Protein AF-A0A7J6UK98-F1 (afdb_monomer_lite)

Sequence (137 aa):
NDSEDLLAERKRNFASSLSVSYANVKPLTMVRAKGQYINNVPHIGHCDERVVRAVSEMTATISPCKLSLAVELLDFGTNTRYLHPVRQQLAKELLSTLPAPLTKVFLVNSGSEANDLALRLARAYTKKTKTIAVERG

Structure (mmCIF, N/CA/C/O backbone):
data_AF-A0A7J6UK98-F1
#
_entry.id   AF-A0A7J6UK98-F1
#
loop_
_atom_site.group_PDB
_atom_site.id
_atom_site.type_symbol
_atom_site.label_atom_id
_atom_site.label_alt_id
_atom_site.label_comp_id
_atom_site.label_asym_id
_atom_site.label_entity_id
_atom_site.label_seq_id
_atom_site.pdbx_PDB_ins_code
_atom_site.Cartn_x
_atom_site.Cartn_y
_atom_site.Cartn_z
_atom_site.occupancy
_atom_site.B_iso_or_equiv
_atom_site.auth_seq_id
_atom_site.auth_comp_id
_atom_site.auth_asym_id
_atom_site.auth_atom_id
_atom_site.pdbx_PDB_model_num
ATOM 1 N N . ASN A 1 1 ? 29.431 4.428 -22.900 1.00 55.44 1 ASN A N 1
ATOM 2 C CA . ASN A 1 1 ? 29.563 5.738 -22.240 1.00 55.44 1 ASN A CA 1
ATOM 3 C C . ASN A 1 1 ? 28.312 6.113 -21.464 1.00 55.44 1 ASN A C 1
ATOM 5 O O . ASN A 1 1 ? 28.428 6.225 -20.260 1.00 55.44 1 ASN A O 1
ATOM 9 N N . ASP A 1 2 ? 27.114 6.083 -22.051 1.00 74.62 2 ASP A N 1
ATOM 10 C CA . ASP A 1 2 ? 25.869 6.540 -21.390 1.00 74.62 2 ASP A CA 1
ATOM 11 C C . ASP A 1 2 ? 25.563 5.952 -19.982 1.00 74.62 2 ASP A C 1
ATOM 13 O O . ASP A 1 2 ? 25.328 6.682 -19.023 1.00 74.62 2 ASP A O 1
ATOM 17 N N . SER A 1 3 ? 25.646 4.626 -19.784 1.00 77.44 3 SER A N 1
ATOM 18 C CA . SER A 1 3 ? 25.350 4.017 -18.466 1.00 77.44 3 SER A CA 1
ATOM 19 C C . SER A 1 3 ? 26.393 4.294 -17.374 1.00 77.44 3 SER A C 1
ATOM 21 O O . SER A 1 3 ? 26.063 4.233 -16.190 1.00 77.44 3 SER A O 1
ATOM 23 N N . GLU A 1 4 ? 27.658 4.515 -17.742 1.00 82.88 4 GLU A N 1
ATOM 24 C CA . GLU A 1 4 ? 28.723 4.792 -16.764 1.00 82.88 4 GLU A CA 1
ATOM 25 C C . GLU A 1 4 ? 28.673 6.247 -16.312 1.00 82.88 4 GLU A C 1
ATOM 27 O O . GLU A 1 4 ? 28.786 6.517 -15.115 1.00 82.88 4 GLU A O 1
ATOM 32 N N . ASP A 1 5 ? 28.382 7.148 -17.249 1.00 88.81 5 ASP A N 1
ATOM 33 C CA . ASP A 1 5 ? 28.123 8.556 -16.969 1.00 88.81 5 ASP A CA 1
ATOM 34 C C . ASP A 1 5 ? 26.896 8.703 -16.052 1.00 88.81 5 ASP A C 1
ATOM 36 O O . ASP A 1 5 ? 26.975 9.367 -15.014 1.00 88.81 5 ASP A O 1
ATOM 40 N N . LEU A 1 6 ? 25.812 7.968 -16.338 1.00 88.75 6 LEU 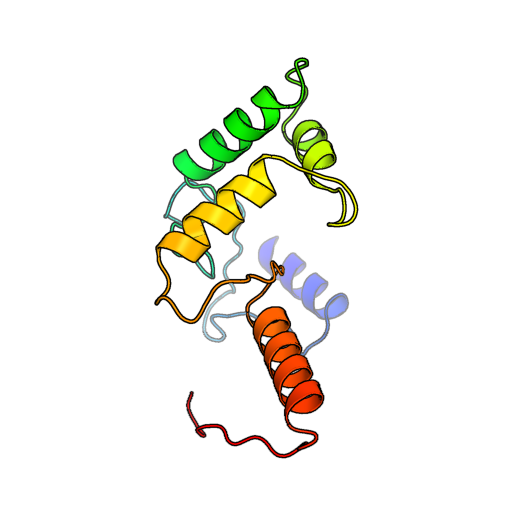A N 1
ATOM 41 C CA . LEU A 1 6 ? 24.610 7.917 -15.498 1.00 88.75 6 LEU A CA 1
ATOM 42 C C . LEU A 1 6 ? 24.896 7.379 -14.084 1.00 88.75 6 LEU A C 1
ATOM 44 O O . LEU A 1 6 ? 24.361 7.883 -13.094 1.00 88.75 6 LEU A O 1
ATOM 48 N N . LEU A 1 7 ? 25.750 6.358 -13.956 1.00 88.00 7 LEU A N 1
ATOM 49 C CA . LEU A 1 7 ? 26.140 5.817 -12.650 1.00 88.00 7 LEU A CA 1
ATOM 50 C C . LEU A 1 7 ? 27.005 6.811 -11.865 1.00 88.00 7 LEU A C 1
ATOM 52 O O . LEU A 1 7 ? 26.823 6.956 -10.653 1.00 88.00 7 LEU A O 1
ATOM 56 N N . ALA A 1 8 ? 27.942 7.487 -12.531 1.00 89.56 8 ALA A N 1
ATOM 57 C CA . ALA A 1 8 ? 28.778 8.510 -11.915 1.00 89.56 8 ALA A CA 1
ATOM 58 C C . ALA A 1 8 ? 27.933 9.693 -11.427 1.00 89.56 8 ALA A C 1
ATOM 60 O O . ALA A 1 8 ? 28.122 10.165 -10.307 1.00 89.56 8 ALA A O 1
ATOM 61 N N . GLU A 1 9 ? 26.960 10.130 -12.225 1.00 92.56 9 GLU A N 1
ATOM 62 C CA . GLU A 1 9 ? 26.004 11.160 -11.831 1.00 92.56 9 GLU A CA 1
ATOM 63 C C . GLU A 1 9 ? 25.124 10.711 -10.662 1.00 92.56 9 GLU A C 1
ATOM 65 O O . GLU A 1 9 ? 24.997 11.431 -9.670 1.00 92.56 9 GLU A O 1
ATOM 70 N N . ARG A 1 10 ? 24.601 9.480 -10.702 1.00 90.88 10 ARG A N 1
ATOM 71 C CA . ARG A 1 10 ? 23.823 8.916 -9.594 1.00 90.88 10 ARG A CA 1
ATOM 72 C C . ARG A 1 10 ? 24.610 8.926 -8.284 1.00 90.88 10 ARG A C 1
ATOM 74 O O . ARG A 1 10 ? 24.048 9.292 -7.257 1.00 90.88 10 ARG A O 1
ATOM 81 N N . LYS A 1 11 ? 25.894 8.555 -8.308 1.00 90.44 11 LYS A N 1
ATOM 82 C CA . LYS A 1 11 ? 26.763 8.565 -7.117 1.00 90.44 11 LYS A CA 1
ATOM 83 C C . LYS A 1 11 ? 26.991 9.967 -6.549 1.00 90.44 11 LYS A C 1
ATOM 85 O O . LYS A 1 11 ? 27.228 10.085 -5.353 1.00 90.44 11 LYS A O 1
ATOM 90 N N . ARG A 1 12 ? 26.935 11.010 -7.385 1.00 94.38 12 ARG A N 1
ATOM 91 C CA . ARG A 1 12 ? 27.026 12.408 -6.935 1.00 94.38 12 ARG A CA 1
ATOM 92 C C . ARG A 1 12 ? 25.708 12.915 -6.350 1.00 94.38 12 ARG A C 1
ATOM 94 O O . ARG A 1 12 ? 25.735 13.665 -5.382 1.00 94.38 12 ARG A O 1
ATOM 101 N N . ASN A 1 13 ? 24.579 12.506 -6.928 1.00 95.00 13 ASN A N 1
ATOM 102 C CA . ASN A 1 13 ? 23.277 13.116 -6.643 1.00 95.00 13 ASN A CA 1
ATOM 103 C C . ASN A 1 13 ? 22.439 12.355 -5.600 1.00 95.00 13 ASN A C 1
ATOM 105 O O . ASN A 1 13 ? 21.585 12.954 -4.951 1.00 95.00 13 ASN A O 1
ATOM 109 N N . PHE A 1 14 ? 22.642 11.045 -5.437 1.00 93.69 14 PHE A N 1
ATOM 110 C CA . PHE A 1 14 ? 21.861 10.209 -4.521 1.00 93.69 14 PHE A CA 1
ATOM 111 C C . PHE A 1 14 ? 22.673 9.788 -3.296 1.00 93.69 14 PHE A C 1
ATOM 113 O O . PHE A 1 14 ? 23.885 9.592 -3.364 1.00 93.69 14 PHE A O 1
ATOM 120 N N . ALA A 1 15 ? 21.978 9.589 -2.173 1.00 92.62 15 ALA A N 1
ATOM 121 C CA . ALA A 1 15 ? 22.585 9.081 -0.949 1.00 92.62 15 ALA A CA 1
ATOM 122 C C . ALA A 1 15 ? 23.224 7.701 -1.171 1.00 92.62 15 ALA A C 1
ATOM 124 O O . ALA A 1 15 ? 22.644 6.827 -1.820 1.00 92.62 15 ALA A O 1
ATOM 125 N N . SER A 1 16 ? 24.389 7.481 -0.559 1.00 87.12 16 SER A N 1
ATOM 126 C CA . SER A 1 16 ? 25.148 6.227 -0.660 1.00 87.12 16 SER A CA 1
ATOM 127 C C . SER A 1 16 ? 24.408 5.005 -0.103 1.00 87.12 16 SER A C 1
ATOM 129 O O . SER A 1 16 ? 24.7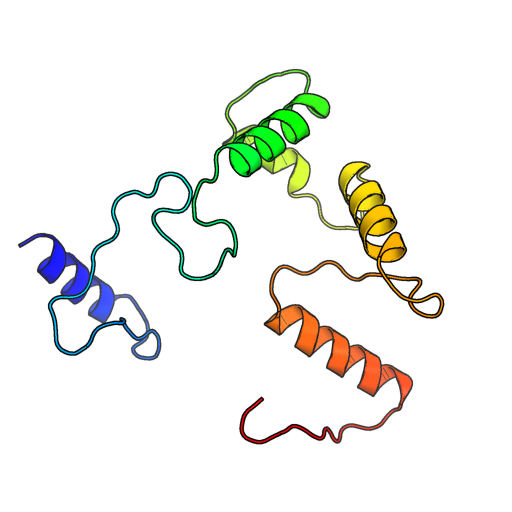49 3.877 -0.452 1.00 87.12 16 SER A O 1
ATOM 131 N N . SER A 1 17 ? 23.373 5.211 0.718 1.00 89.31 17 SER A N 1
ATOM 132 C CA . SER A 1 17 ? 22.488 4.154 1.217 1.00 89.31 17 SER A CA 1
ATOM 133 C C . SER A 1 17 ? 21.602 3.530 0.132 1.00 89.31 17 SER A C 1
ATOM 135 O O . SER A 1 17 ? 21.114 2.415 0.312 1.00 89.31 17 SER A O 1
ATOM 137 N N . LEU A 1 18 ? 21.396 4.208 -1.002 1.00 88.12 18 LEU A N 1
ATOM 138 C CA . LEU A 1 18 ? 20.595 3.707 -2.119 1.00 88.12 18 LEU A CA 1
ATOM 139 C C . LEU A 1 18 ? 21.449 2.826 -3.037 1.00 88.12 18 LEU A C 1
ATOM 141 O O . LEU A 1 18 ? 21.927 3.265 -4.090 1.00 88.12 18 LEU A O 1
ATOM 145 N N . SER A 1 19 ? 21.627 1.572 -2.625 1.00 83.88 19 SER A N 1
ATOM 146 C CA . SER A 1 19 ? 22.436 0.588 -3.341 1.00 83.88 19 SER A CA 1
ATOM 147 C C . SER A 1 19 ? 21.891 0.269 -4.737 1.00 83.88 19 SER A C 1
ATOM 149 O O . SER A 1 19 ? 20.706 0.422 -5.042 1.00 83.88 19 SER A O 1
ATOM 151 N N . VAL A 1 20 ? 22.798 -0.157 -5.614 1.00 87.94 20 VAL A N 1
ATOM 152 C CA . VAL A 1 20 ? 22.477 -0.635 -6.959 1.00 87.94 20 VAL A CA 1
ATOM 153 C C . VAL A 1 20 ? 22.685 -2.143 -6.977 1.00 87.94 20 VAL A C 1
ATOM 155 O O . VAL A 1 20 ? 23.718 -2.636 -6.522 1.00 87.94 20 VAL A O 1
ATOM 158 N N . SER A 1 21 ? 21.693 -2.877 -7.472 1.00 84.06 21 SER A N 1
ATOM 159 C CA . SER A 1 21 ? 21.751 -4.335 -7.579 1.00 84.06 21 SER A CA 1
ATOM 160 C C . SER A 1 21 ? 22.796 -4.789 -8.606 1.00 84.06 21 SER A C 1
ATOM 162 O O . SER A 1 21 ? 23.132 -4.049 -9.528 1.00 84.06 21 SER A O 1
ATOM 164 N N . TYR A 1 22 ? 23.253 -6.040 -8.469 1.00 84.19 22 TYR A N 1
ATOM 165 C CA . TYR A 1 22 ? 24.236 -6.690 -9.348 1.00 84.19 22 TYR A CA 1
ATOM 166 C C . TYR A 1 22 ? 25.660 -6.109 -9.270 1.00 84.19 22 TYR A C 1
ATOM 168 O O . TYR A 1 22 ? 26.238 -5.706 -10.271 1.00 84.19 22 TYR A O 1
ATOM 176 N N . ALA A 1 23 ? 26.259 -6.130 -8.073 1.00 74.69 23 ALA A N 1
ATOM 177 C CA . ALA A 1 23 ? 27.587 -5.561 -7.805 1.00 74.69 23 ALA A CA 1
ATOM 178 C C . ALA A 1 23 ? 28.743 -6.144 -8.649 1.00 74.69 23 ALA A C 1
ATOM 180 O O . ALA A 1 23 ? 29.750 -5.471 -8.846 1.00 74.69 23 ALA A O 1
ATOM 181 N N . ASN A 1 24 ? 28.601 -7.377 -9.148 1.00 80.62 24 ASN A N 1
ATOM 182 C CA . ASN A 1 24 ? 29.663 -8.098 -9.864 1.00 80.62 24 ASN A CA 1
ATOM 183 C C . ASN A 1 24 ? 29.609 -7.921 -11.388 1.00 80.62 24 ASN A C 1
ATOM 185 O O . ASN A 1 24 ? 30.419 -8.502 -12.105 1.00 80.62 24 ASN A O 1
ATOM 189 N N . VAL A 1 25 ? 28.633 -7.170 -11.895 1.00 79.06 25 VAL A N 1
ATOM 190 C CA . VAL A 1 25 ? 28.468 -6.904 -13.326 1.00 79.06 25 VAL A CA 1
ATOM 191 C C . VAL A 1 25 ? 28.184 -5.426 -13.542 1.00 79.06 25 VAL A C 1
ATOM 193 O O . VAL A 1 25 ? 27.894 -4.681 -12.606 1.00 79.06 25 VAL A O 1
ATOM 196 N N . LYS A 1 26 ? 28.258 -4.988 -14.800 1.00 81.44 26 LYS A N 1
ATOM 197 C CA . LYS A 1 26 ? 27.813 -3.646 -15.164 1.00 81.44 26 LYS A CA 1
ATOM 198 C C . LYS A 1 26 ? 26.347 -3.466 -14.730 1.00 81.44 26 LYS A C 1
ATOM 200 O O . LYS A 1 26 ? 25.518 -4.292 -15.122 1.00 81.44 26 LYS A O 1
ATOM 205 N N . PRO A 1 27 ? 26.013 -2.417 -13.952 1.00 82.81 27 PRO A N 1
ATOM 206 C CA . PRO A 1 27 ? 24.650 -2.191 -13.496 1.00 82.81 27 PRO A CA 1
ATOM 207 C C . PRO A 1 27 ? 23.637 -2.134 -14.635 1.00 82.81 27 PRO A C 1
ATOM 209 O O . PRO A 1 27 ? 23.897 -1.563 -15.696 1.00 82.81 27 PRO A O 1
ATOM 212 N N . LEU A 1 28 ? 22.461 -2.710 -14.388 1.00 85.12 28 LEU A N 1
ATOM 213 C CA . LEU A 1 28 ? 21.387 -2.767 -15.368 1.00 85.12 28 LEU A CA 1
ATOM 214 C C . LEU A 1 28 ? 20.714 -1.393 -15.510 1.00 85.12 28 LEU A C 1
ATOM 216 O O . LEU A 1 28 ? 20.094 -0.895 -14.570 1.00 85.12 28 LEU A O 1
ATOM 220 N N . THR A 1 29 ? 20.787 -0.800 -16.702 1.00 87.25 29 THR A N 1
ATOM 221 C CA . THR A 1 29 ? 20.008 0.396 -17.056 1.00 87.25 29 THR A CA 1
ATOM 222 C C . THR A 1 29 ? 18.674 -0.029 -17.670 1.00 87.25 29 THR A C 1
ATOM 224 O O . THR A 1 29 ? 18.622 -0.465 -18.819 1.00 87.25 29 THR A O 1
ATOM 227 N N . MET A 1 30 ? 17.583 0.089 -16.911 1.00 83.62 30 MET A N 1
ATOM 228 C CA . MET A 1 30 ? 16.233 -0.155 -17.428 1.00 83.62 30 MET A CA 1
ATOM 229 C C . MET A 1 30 ? 15.696 1.114 -18.104 1.00 83.62 30 MET A C 1
ATOM 231 O O . MET A 1 30 ? 15.481 2.119 -17.436 1.00 83.62 30 MET A O 1
ATOM 235 N N . VAL A 1 31 ? 15.471 1.067 -19.421 1.00 84.62 31 VAL A N 1
ATOM 236 C CA . VAL A 1 31 ? 14.992 2.226 -20.210 1.00 84.62 31 VAL A CA 1
ATOM 237 C C . VAL A 1 31 ? 13.493 2.135 -20.518 1.00 84.62 31 VAL A C 1
ATOM 239 O O . VAL A 1 31 ? 12.813 3.150 -20.645 1.00 84.62 31 VAL A O 1
ATOM 242 N N . ARG A 1 32 ? 12.951 0.917 -20.635 1.00 79.56 32 ARG A N 1
ATOM 243 C CA . ARG A 1 32 ? 11.534 0.676 -20.932 1.00 79.56 32 ARG A CA 1
ATOM 244 C C . ARG A 1 32 ? 11.084 -0.676 -20.391 1.00 79.56 32 ARG A C 1
ATOM 246 O O . ARG A 1 32 ? 11.836 -1.642 -20.459 1.00 79.56 32 ARG A O 1
ATOM 253 N N . ALA A 1 33 ? 9.835 -0.741 -19.940 1.00 77.69 33 ALA A N 1
ATOM 254 C CA . ALA A 1 33 ? 9.128 -1.976 -19.624 1.00 77.69 33 ALA A CA 1
ATOM 255 C C . ALA A 1 33 ? 7.915 -2.156 -20.552 1.00 77.69 33 ALA A C 1
ATOM 257 O O . ALA A 1 33 ? 7.366 -1.185 -21.079 1.00 77.69 33 ALA A O 1
ATOM 258 N N . LYS A 1 34 ? 7.490 -3.404 -20.742 1.00 78.69 34 LYS A N 1
ATOM 259 C CA . LYS A 1 34 ? 6.200 -3.770 -21.337 1.00 78.69 34 LYS A CA 1
ATOM 260 C C . LYS A 1 34 ? 5.693 -4.989 -20.577 1.00 78.69 34 LYS A C 1
ATOM 262 O O . LYS A 1 34 ? 6.470 -5.922 -20.407 1.00 78.69 34 LYS A O 1
ATOM 267 N N . GLY A 1 35 ? 4.432 -5.003 -20.150 1.00 75.56 35 GLY A N 1
ATOM 268 C CA . GLY A 1 35 ? 3.825 -6.157 -19.481 1.00 75.56 35 GLY A CA 1
ATOM 269 C C . GLY A 1 35 ? 4.657 -6.726 -18.322 1.00 75.56 35 GLY A C 1
ATOM 270 O O . GLY A 1 35 ? 5.306 -6.017 -17.565 1.00 75.56 35 GLY A O 1
ATOM 271 N N . GLN A 1 36 ? 4.695 -8.047 -18.196 1.00 70.94 36 GLN A N 1
ATOM 272 C CA . GLN A 1 36 ? 5.395 -8.705 -17.086 1.00 70.94 36 GLN A CA 1
ATOM 273 C C . GLN A 1 36 ? 6.929 -8.776 -17.216 1.00 70.94 36 GLN A C 1
ATOM 275 O O . GLN A 1 36 ? 7.595 -9.315 -16.337 1.00 70.94 36 GLN A O 1
ATOM 280 N N . TYR A 1 37 ? 7.509 -8.250 -18.299 1.00 72.44 37 TYR A N 1
ATOM 281 C CA . TYR A 1 37 ? 8.916 -8.490 -18.650 1.00 72.44 37 TYR A CA 1
ATOM 282 C C . TYR A 1 37 ? 9.925 -7.713 -17.788 1.00 72.44 37 TYR A C 1
ATOM 284 O O . TYR A 1 37 ? 11.122 -7.974 -17.866 1.00 72.44 37 TYR A O 1
ATOM 292 N N . ILE A 1 38 ? 9.455 -6.788 -16.945 1.00 68.94 38 ILE A N 1
ATOM 293 C CA . ILE A 1 38 ? 10.251 -6.173 -15.880 1.00 68.94 38 ILE A CA 1
ATOM 294 C C . ILE A 1 38 ? 9.428 -6.198 -14.597 1.00 68.94 38 ILE A C 1
ATOM 296 O O . ILE A 1 38 ? 8.351 -5.602 -14.515 1.00 68.94 38 ILE A O 1
ATOM 300 N N . ASN A 1 39 ? 9.953 -6.863 -13.573 1.00 62.41 39 ASN A N 1
ATOM 301 C CA . ASN A 1 39 ? 9.344 -6.918 -12.257 1.00 62.41 39 ASN A CA 1
ATOM 302 C C . ASN A 1 39 ? 10.418 -6.757 -11.175 1.00 62.41 39 ASN A C 1
ATOM 304 O O . ASN A 1 39 ? 11.493 -7.336 -11.272 1.00 62.41 39 ASN A O 1
ATOM 308 N N . ASN A 1 40 ? 10.115 -5.943 -10.171 1.00 60.28 40 ASN A N 1
ATOM 309 C CA . ASN A 1 40 ? 10.956 -5.748 -8.990 1.00 60.28 40 ASN A CA 1
ATOM 310 C C . ASN A 1 40 ? 10.084 -5.715 -7.725 1.00 60.28 40 ASN A C 1
ATOM 312 O O . ASN A 1 40 ? 10.421 -6.319 -6.718 1.00 60.28 40 ASN A O 1
ATOM 316 N N . VAL A 1 41 ? 8.931 -5.040 -7.806 1.00 65.19 41 VAL A N 1
ATOM 317 C CA . VAL A 1 41 ? 7.936 -4.907 -6.728 1.00 65.19 41 VAL A CA 1
ATOM 318 C C . VAL A 1 41 ? 6.521 -5.349 -7.150 1.00 65.19 41 VAL A C 1
ATOM 320 O O . VAL A 1 41 ? 5.888 -6.079 -6.387 1.00 65.19 41 VAL A O 1
ATOM 323 N N . PRO A 1 42 ? 5.974 -4.948 -8.318 1.00 63.25 42 PRO A N 1
ATOM 324 C CA . PRO A 1 42 ? 4.585 -5.264 -8.653 1.00 63.25 42 PRO A CA 1
ATOM 325 C C . PRO A 1 42 ? 4.414 -6.729 -9.059 1.00 63.25 42 PRO A C 1
ATOM 327 O O . PRO A 1 42 ? 4.933 -7.154 -10.077 1.00 63.25 42 PRO A O 1
ATOM 330 N N . HIS A 1 43 ? 3.599 -7.503 -8.344 1.00 66.44 43 HIS A N 1
ATOM 331 C CA . HIS A 1 43 ? 3.431 -8.952 -8.579 1.00 66.44 43 HIS A CA 1
ATOM 332 C C . HIS A 1 43 ? 3.040 -9.332 -10.024 1.00 66.44 43 HIS A C 1
ATOM 334 O O . HIS A 1 43 ? 3.365 -10.420 -10.485 1.00 66.44 43 HIS A O 1
ATOM 340 N N . ILE A 1 44 ? 2.391 -8.417 -10.744 1.00 67.81 44 ILE A N 1
ATOM 341 C CA . ILE A 1 44 ? 1.926 -8.570 -12.134 1.00 67.81 44 ILE A CA 1
ATOM 342 C C . ILE A 1 44 ? 2.851 -7.914 -13.180 1.00 67.81 44 ILE A C 1
ATOM 344 O O . ILE A 1 44 ? 2.594 -8.004 -14.376 1.00 67.81 44 ILE A O 1
ATOM 348 N N . GLY A 1 45 ? 3.946 -7.288 -12.740 1.00 69.88 45 GLY A N 1
ATOM 349 C CA . GLY A 1 45 ? 4.931 -6.606 -13.580 1.00 69.88 45 GLY A CA 1
ATOM 350 C 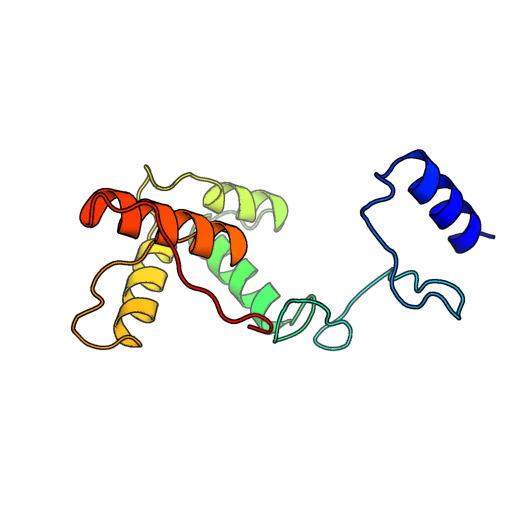C . GLY A 1 45 ? 4.607 -5.146 -13.910 1.00 69.88 45 GLY A C 1
ATOM 351 O O . GLY A 1 45 ? 3.563 -4.606 -13.543 1.00 69.88 45 GLY A O 1
ATOM 352 N N . HIS A 1 46 ? 5.558 -4.477 -14.564 1.00 69.94 46 HIS A N 1
ATOM 353 C CA . HIS A 1 46 ? 5.463 -3.057 -14.910 1.00 69.94 46 HIS A CA 1
ATOM 354 C C . HIS A 1 46 ? 4.702 -2.837 -16.222 1.00 69.94 46 HIS A C 1
ATOM 356 O O . HIS A 1 46 ? 5.085 -3.350 -17.268 1.00 69.94 46 HIS A O 1
ATOM 362 N N . CYS A 1 47 ? 3.681 -1.975 -16.196 1.00 69.94 47 CYS A N 1
ATOM 363 C CA . CYS A 1 47 ? 2.856 -1.662 -17.370 1.00 69.94 47 CYS A CA 1
ATOM 364 C C . CYS A 1 47 ? 2.086 -2.883 -17.917 1.00 69.94 47 CYS A C 1
ATOM 366 O O . CYS A 1 47 ? 2.004 -3.067 -19.133 1.00 69.94 47 CYS A O 1
ATOM 368 N N . ASP A 1 48 ? 1.525 -3.723 -17.037 1.00 80.56 48 ASP A N 1
ATOM 369 C CA . ASP A 1 48 ? 0.540 -4.736 -17.440 1.00 80.56 48 ASP A CA 1
ATOM 370 C C . ASP A 1 48 ? -0.659 -4.050 -18.113 1.00 80.56 48 ASP A C 1
ATOM 372 O O . ASP A 1 48 ? -1.274 -3.144 -17.546 1.00 80.56 48 ASP A O 1
ATOM 376 N N . GLU A 1 49 ? -0.980 -4.468 -19.339 1.00 81.88 49 GLU A N 1
ATOM 377 C CA . GLU A 1 49 ? -2.002 -3.823 -20.170 1.00 81.88 49 GLU A CA 1
ATOM 378 C C . GLU A 1 49 ? -3.385 -3.841 -19.510 1.00 81.88 49 GLU A C 1
ATOM 380 O O . GLU A 1 49 ? -4.168 -2.918 -19.719 1.00 81.88 49 GLU A O 1
ATOM 385 N N . ARG A 1 50 ? -3.683 -4.837 -18.665 1.00 82.50 50 ARG A N 1
ATOM 386 C CA . ARG A 1 50 ? -4.947 -4.898 -17.918 1.00 82.50 50 ARG A CA 1
ATOM 387 C C . ARG A 1 50 ? -4.996 -3.821 -16.844 1.00 82.50 50 ARG A C 1
ATOM 389 O O . ARG A 1 50 ? -6.042 -3.218 -16.662 1.00 82.50 50 ARG A O 1
ATOM 396 N N . VAL A 1 51 ? -3.877 -3.558 -16.169 1.00 78.94 51 VAL A N 1
ATOM 397 C CA . VAL A 1 51 ? -3.772 -2.506 -15.145 1.00 78.94 51 VAL A CA 1
ATOM 398 C C . VAL A 1 51 ? -3.837 -1.136 -15.790 1.00 78.94 51 VAL A C 1
ATOM 400 O O . VAL A 1 51 ? -4.613 -0.296 -15.352 1.00 78.94 51 VAL A O 1
ATOM 403 N N . VAL A 1 52 ? -3.054 -0.921 -16.851 1.00 78.38 52 VAL A N 1
ATOM 404 C CA . VAL A 1 52 ? -3.058 0.345 -17.593 1.00 78.38 52 VAL A CA 1
ATOM 405 C C . VAL A 1 52 ? -4.464 0.632 -18.107 1.00 78.38 52 VAL A C 1
ATOM 407 O O . VAL A 1 52 ? -4.985 1.715 -17.865 1.00 78.38 52 VAL A O 1
ATOM 410 N N . ARG A 1 53 ? -5.111 -0.360 -18.734 1.00 80.06 53 ARG A N 1
ATOM 411 C CA . ARG A 1 53 ? -6.480 -0.219 -19.228 1.00 80.06 53 ARG A CA 1
ATOM 412 C C . ARG A 1 53 ? -7.479 0.023 -18.100 1.00 80.06 53 ARG A C 1
ATOM 414 O O . ARG A 1 53 ? -8.273 0.941 -18.225 1.00 80.06 53 ARG A O 1
ATOM 421 N N . ALA A 1 54 ? -7.426 -0.742 -17.009 1.00 78.38 54 ALA A N 1
ATOM 422 C CA . ALA A 1 54 ? -8.337 -0.559 -15.880 1.00 78.38 54 ALA A CA 1
ATOM 423 C C . ALA A 1 54 ? -8.206 0.842 -15.270 1.00 78.38 54 ALA A C 1
ATOM 425 O O . ALA A 1 54 ? -9.216 1.475 -14.985 1.00 78.38 54 ALA A O 1
ATOM 426 N N . VAL A 1 55 ? -6.979 1.355 -15.124 1.00 75.25 55 VAL A N 1
ATOM 427 C CA . VAL A 1 55 ? -6.743 2.729 -14.665 1.00 75.25 55 VAL A CA 1
ATOM 428 C C . VAL A 1 55 ? -7.338 3.732 -15.654 1.00 75.25 55 VAL A C 1
ATOM 430 O O . VAL A 1 55 ? -8.071 4.606 -15.212 1.00 75.25 55 VAL A O 1
ATOM 433 N N . SER A 1 56 ? -7.104 3.575 -16.962 1.00 72.94 56 SER A N 1
ATOM 434 C CA . SER A 1 56 ? -7.665 4.462 -17.997 1.00 72.94 56 SER A CA 1
ATOM 435 C C . SER A 1 56 ? -9.198 4.412 -18.106 1.00 72.94 56 SER A C 1
A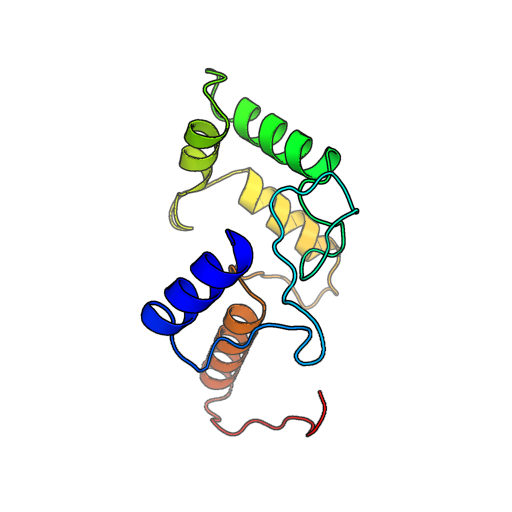TOM 437 O O . SER A 1 56 ? -9.841 5.426 -18.351 1.00 72.94 56 SER A O 1
ATOM 439 N N . GLU A 1 57 ? -9.816 3.240 -17.951 1.00 74.38 57 GLU A N 1
ATOM 440 C CA . GLU A 1 57 ? -11.280 3.083 -17.960 1.00 74.38 57 GLU A CA 1
ATOM 441 C C . GLU A 1 57 ? -11.905 3.703 -16.701 1.00 74.38 57 GLU A C 1
ATOM 443 O O . GLU A 1 57 ? -12.922 4.401 -16.765 1.00 74.38 57 GLU A O 1
ATOM 448 N N . MET A 1 58 ? -11.268 3.481 -15.551 1.00 67.56 58 MET A N 1
ATOM 449 C CA . MET A 1 58 ? -11.696 4.012 -14.263 1.00 67.56 58 MET A CA 1
ATOM 450 C C . MET A 1 58 ? -11.678 5.543 -14.246 1.00 67.56 58 MET A C 1
ATOM 452 O O . MET A 1 58 ? -12.616 6.161 -13.744 1.00 67.56 58 MET A O 1
ATOM 456 N N . THR A 1 59 ? -10.645 6.164 -14.808 1.00 64.50 59 THR A N 1
ATOM 457 C CA . THR A 1 59 ? -10.523 7.622 -14.881 1.00 64.50 59 THR A CA 1
ATOM 458 C C . THR A 1 59 ? -11.472 8.249 -15.903 1.00 64.50 59 THR A C 1
ATOM 460 O O . THR A 1 59 ? -12.096 9.268 -15.606 1.00 64.50 59 THR A O 1
ATOM 463 N N . ALA A 1 60 ? -11.695 7.594 -17.046 1.00 63.38 60 ALA A N 1
ATOM 464 C CA . ALA A 1 60 ? -12.655 8.043 -18.060 1.00 63.38 60 ALA A CA 1
ATOM 465 C C . ALA A 1 60 ? -14.126 8.020 -17.589 1.00 63.38 60 ALA A C 1
ATOM 467 O O . ALA A 1 60 ? -14.979 8.668 -18.191 1.00 63.38 60 ALA A O 1
ATOM 468 N N . THR A 1 61 ? -14.449 7.278 -16.522 1.00 61.91 61 THR A N 1
ATOM 469 C CA . THR A 1 61 ? -15.813 7.222 -15.959 1.00 61.91 61 THR A CA 1
ATOM 470 C C . THR A 1 61 ? -16.140 8.450 -15.095 1.00 61.91 61 THR A C 1
ATOM 472 O O . THR A 1 61 ? -17.310 8.768 -14.892 1.00 61.91 61 THR A O 1
ATOM 475 N N . ILE A 1 62 ? -15.122 9.145 -14.575 1.00 56.34 62 ILE A N 1
ATOM 476 C CA . ILE A 1 62 ? -15.283 10.252 -13.615 1.00 56.34 62 ILE A CA 1
ATOM 477 C C . ILE A 1 62 ? -15.176 11.616 -14.311 1.00 56.34 62 ILE A C 1
ATOM 479 O O . ILE A 1 62 ? -15.845 12.561 -13.894 1.00 56.34 62 ILE A O 1
ATOM 483 N N . SER A 1 63 ? -14.428 11.698 -15.417 1.00 53.69 63 SER A N 1
ATOM 484 C CA . SER A 1 63 ? -14.327 12.897 -16.250 1.00 53.69 63 SER A CA 1
ATOM 485 C C . SER A 1 63 ? -14.838 12.618 -17.673 1.00 53.69 63 SER A C 1
ATOM 487 O O . SER A 1 63 ? -14.240 11.811 -18.384 1.00 53.69 63 SER A O 1
ATOM 489 N N . PRO A 1 64 ? -15.921 13.277 -18.142 1.00 55.53 64 PRO A N 1
ATOM 490 C CA . PRO A 1 64 ? -16.453 13.080 -19.498 1.00 55.53 64 PRO A CA 1
ATOM 491 C C . PRO A 1 64 ? -15.502 13.582 -20.599 1.00 55.53 64 PRO A C 1
ATOM 493 O O . PRO A 1 64 ? -15.711 13.309 -21.782 1.00 55.53 64 PRO A O 1
ATOM 496 N N . CYS A 1 65 ? -14.440 14.295 -20.222 1.00 53.47 65 CYS A N 1
ATOM 497 C CA . CYS A 1 65 ? -13.377 14.719 -21.113 1.00 53.47 65 CYS A CA 1
ATOM 498 C C . CYS A 1 65 ? -12.207 13.735 -20.985 1.00 53.47 65 CYS A C 1
ATOM 500 O O . CYS A 1 65 ? -11.412 13.855 -20.057 1.00 53.47 65 CYS A O 1
ATOM 502 N N . LYS A 1 66 ? -12.078 12.799 -21.939 1.00 49.81 66 LYS A N 1
ATOM 503 C CA . LYS A 1 66 ? -10.863 11.987 -22.167 1.00 49.81 66 LYS A CA 1
ATOM 504 C C . LYS A 1 66 ? -9.677 12.898 -22.513 1.00 49.81 66 LYS A C 1
ATOM 506 O O . LYS A 1 66 ? -9.288 13.025 -23.675 1.00 49.81 66 LYS A O 1
ATOM 511 N N . LEU A 1 67 ? -9.136 13.602 -21.529 1.00 50.03 67 LEU A N 1
ATOM 512 C CA . LEU A 1 67 ? -7.835 14.251 -21.620 1.00 50.03 67 LEU A CA 1
ATOM 513 C C . LEU A 1 67 ? -6.776 13.268 -21.117 1.00 50.03 67 LEU A C 1
ATOM 515 O O . LEU A 1 67 ? -7.093 12.329 -20.402 1.00 50.03 67 LEU A O 1
ATOM 519 N N . SER A 1 68 ? -5.519 13.462 -21.528 1.00 56.12 68 SER A N 1
ATOM 520 C CA . SER A 1 68 ? -4.403 12.535 -21.278 1.00 56.12 68 SER A CA 1
ATOM 521 C C . SER A 1 68 ? -4.414 11.894 -19.879 1.00 56.12 68 SER A C 1
ATOM 523 O O . SER A 1 68 ? -4.749 12.572 -18.909 1.00 56.12 68 SER A O 1
ATOM 525 N N . LEU A 1 69 ? -3.926 10.652 -19.762 1.00 57.62 69 LEU A N 1
ATOM 526 C CA . LEU A 1 69 ? -3.793 9.882 -18.510 1.00 57.62 69 LEU A CA 1
ATOM 527 C C . LEU A 1 69 ? -3.279 10.709 -17.307 1.00 57.62 69 LEU A C 1
ATOM 529 O O . LEU A 1 69 ? -3.658 10.457 -16.170 1.00 57.62 69 LEU A O 1
ATOM 533 N N . ALA A 1 70 ? -2.438 11.722 -17.545 1.00 54.56 70 ALA A N 1
ATOM 534 C CA . ALA A 1 70 ? -1.930 12.627 -16.514 1.00 54.56 70 ALA A CA 1
ATOM 535 C C . ALA A 1 70 ? -3.005 13.530 -15.874 1.00 54.56 70 ALA A C 1
ATOM 537 O O . ALA A 1 70 ? -2.930 13.800 -14.681 1.00 54.56 70 ALA A O 1
ATOM 538 N N . VAL A 1 71 ? -3.998 13.988 -16.642 1.00 52.94 71 VAL A N 1
ATOM 539 C CA . VAL A 1 71 ? -5.115 14.823 -16.158 1.00 52.94 71 VAL A CA 1
ATOM 540 C C . VAL A 1 71 ? -6.144 13.966 -15.432 1.00 52.94 71 VAL A C 1
ATOM 542 O O . VAL A 1 71 ? -6.644 14.330 -14.378 1.00 52.94 71 VAL A O 1
ATOM 545 N N . GLU A 1 72 ? -6.375 12.774 -15.959 1.00 55.44 72 GLU A N 1
ATOM 546 C CA . GLU A 1 72 ? -7.254 11.750 -15.407 1.00 55.44 72 GLU A CA 1
ATOM 547 C C . GLU A 1 72 ? -6.800 11.227 -14.022 1.00 55.44 72 GLU A C 1
ATOM 549 O O . GLU A 1 72 ? -7.626 10.935 -13.158 1.00 55.44 72 GLU A O 1
ATOM 554 N N . LEU A 1 73 ? -5.489 11.185 -13.752 1.00 60.47 73 LEU A N 1
ATOM 555 C CA . LEU A 1 73 ? -4.945 10.857 -12.425 1.00 60.47 73 LEU A CA 1
ATOM 556 C C . LEU A 1 73 ? -5.117 11.987 -11.387 1.00 60.47 73 LEU A C 1
ATOM 558 O O . LEU A 1 73 ? -5.046 11.712 -10.187 1.00 60.47 73 LEU A O 1
ATOM 562 N N . LEU A 1 74 ? -5.354 13.238 -11.808 1.00 58.34 74 LEU A N 1
ATOM 563 C CA . LEU A 1 74 ? -5.528 14.372 -10.886 1.00 58.34 74 LEU A CA 1
ATOM 564 C C . LEU A 1 74 ? -6.853 14.293 -10.116 1.00 58.34 74 LEU A C 1
ATOM 566 O O . LEU A 1 74 ? -6.868 14.615 -8.927 1.00 58.34 74 LEU A O 1
ATOM 570 N N . ASP A 1 75 ? -7.925 13.788 -10.735 1.00 57.00 75 ASP A N 1
ATOM 571 C CA . ASP A 1 75 ? -9.228 13.597 -10.070 1.00 57.00 75 ASP A CA 1
ATOM 572 C C . ASP A 1 75 ? -9.147 12.568 -8.924 1.00 57.00 75 ASP A C 1
ATOM 574 O O . ASP A 1 75 ? -9.828 12.685 -7.900 1.00 57.00 75 ASP A O 1
ATOM 578 N N . PHE A 1 76 ? -8.225 11.607 -9.032 1.00 61.44 76 PHE A N 1
ATOM 579 C CA . PHE A 1 76 ? -7.921 10.630 -7.983 1.00 61.44 76 PHE A CA 1
ATOM 580 C C . PHE A 1 76 ? -6.979 11.151 -6.891 1.00 61.44 76 PHE A C 1
ATOM 582 O O . PHE A 1 76 ? -6.874 10.532 -5.830 1.00 61.44 76 PHE A O 1
ATOM 589 N N . GLY A 1 77 ? -6.321 12.294 -7.103 1.00 65.12 77 GLY A N 1
ATOM 590 C CA . GLY A 1 77 ? -5.342 12.880 -6.181 1.00 65.12 77 GLY A CA 1
ATOM 591 C C . GLY A 1 77 ? -5.938 13.504 -4.914 1.00 65.12 77 GLY A C 1
ATOM 592 O O . GLY A 1 77 ? -5.215 14.101 -4.113 1.00 65.12 77 GLY A O 1
ATOM 593 N N . THR A 1 78 ? -7.252 13.402 -4.703 1.00 67.88 78 THR A N 1
ATOM 594 C CA . THR A 1 78 ? -7.905 13.976 -3.523 1.00 67.88 78 THR A CA 1
ATOM 595 C C . THR A 1 78 ? -7.611 13.150 -2.272 1.00 67.88 78 THR A C 1
ATOM 597 O O . THR A 1 78 ? -7.645 11.918 -2.279 1.00 67.88 78 THR A O 1
ATOM 600 N N . ASN A 1 79 ? -7.366 13.806 -1.136 1.00 80.06 79 ASN A N 1
ATOM 601 C CA . ASN A 1 79 ? -7.252 13.087 0.136 1.00 80.06 79 ASN A CA 1
ATOM 602 C C . ASN A 1 79 ? -8.599 12.457 0.556 1.00 80.06 79 ASN A C 1
ATOM 604 O O . ASN A 1 79 ? -9.652 12.701 -0.036 1.00 80.06 79 ASN A O 1
ATOM 608 N N . THR A 1 80 ? -8.571 11.645 1.611 1.00 81.50 80 THR A N 1
ATOM 609 C CA . THR A 1 80 ? -9.722 10.873 2.106 1.00 81.50 80 THR A CA 1
ATOM 610 C C . THR A 1 80 ? -10.834 11.707 2.753 1.00 81.50 80 THR A C 1
ATOM 612 O O . THR A 1 80 ? -11.839 11.134 3.164 1.00 81.50 80 THR A O 1
ATOM 615 N N . ARG A 1 81 ? -10.703 13.041 2.840 1.00 86.44 81 ARG A N 1
ATOM 616 C CA . ARG A 1 81 ? -11.770 13.922 3.356 1.00 86.44 81 ARG A CA 1
ATOM 617 C C . ARG A 1 81 ? -12.918 14.111 2.366 1.00 86.44 81 ARG A C 1
ATOM 619 O O . ARG A 1 81 ? -13.995 14.528 2.777 1.00 86.44 81 ARG A O 1
ATOM 626 N N . TYR A 1 82 ? -12.695 13.808 1.089 1.00 85.38 82 TYR A N 1
ATOM 627 C CA . TYR A 1 82 ? -13.705 13.905 0.040 1.00 85.38 82 TYR A CA 1
ATOM 628 C C . TYR A 1 82 ? -14.207 12.515 -0.354 1.00 85.38 82 TYR A C 1
ATOM 630 O O . TYR A 1 82 ? -13.428 11.566 -0.493 1.00 85.38 82 TYR A O 1
ATOM 638 N N . LEU A 1 83 ? -15.521 12.381 -0.538 1.00 83.81 83 LEU A N 1
ATOM 639 C CA . LEU A 1 83 ? -16.130 11.119 -0.950 1.00 83.81 83 LEU A CA 1
ATOM 640 C C . LEU A 1 83 ? -15.677 10.749 -2.364 1.00 83.81 83 LEU A C 1
ATOM 642 O O . LEU A 1 83 ? -15.630 11.597 -3.248 1.00 83.81 83 LEU A O 1
ATOM 646 N N . HIS A 1 84 ? -15.346 9.474 -2.571 1.00 83.44 84 HIS A N 1
ATOM 647 C CA . HIS A 1 84 ? -14.934 8.971 -3.877 1.00 83.44 84 HIS A CA 1
ATOM 648 C C . HIS A 1 84 ? -15.456 7.540 -4.086 1.00 83.44 84 HIS A C 1
ATOM 650 O O . HIS A 1 84 ? -15.093 6.653 -3.303 1.00 83.44 84 HIS A O 1
ATOM 656 N N . PRO A 1 85 ? -16.260 7.275 -5.134 1.00 82.62 85 PRO A N 1
ATOM 657 C CA . PRO A 1 85 ? -16.962 6.000 -5.307 1.00 82.62 85 PRO A CA 1
ATOM 658 C C . PRO A 1 85 ? -16.008 4.808 -5.444 1.00 82.62 85 PRO A C 1
ATOM 660 O O . PRO A 1 85 ? -16.216 3.776 -4.813 1.00 82.62 85 PRO A O 1
ATOM 663 N N . VAL A 1 86 ? -14.901 4.968 -6.173 1.00 82.25 86 VAL A N 1
ATOM 664 C CA . VAL A 1 86 ? -13.906 3.893 -6.342 1.00 82.25 86 VAL A CA 1
ATOM 665 C C . VAL A 1 86 ? -13.258 3.472 -5.021 1.00 82.25 86 VAL A C 1
ATOM 667 O O . VAL A 1 86 ? -13.117 2.280 -4.766 1.00 82.25 86 VAL A O 1
ATOM 670 N N . ARG A 1 87 ? -12.905 4.421 -4.139 1.00 84.69 87 ARG A N 1
ATOM 671 C CA . ARG A 1 87 ? -12.321 4.091 -2.826 1.00 84.69 87 ARG A CA 1
ATOM 672 C C . ARG A 1 87 ? -13.306 3.306 -1.965 1.00 84.69 87 ARG A C 1
ATOM 674 O O . ARG A 1 87 ? -12.907 2.365 -1.286 1.00 84.69 87 ARG A O 1
ATOM 681 N N . GLN A 1 88 ? -14.585 3.675 -2.026 1.00 88.75 88 GLN A N 1
ATOM 682 C CA . GLN A 1 88 ? -15.652 2.973 -1.319 1.00 88.75 88 GLN A CA 1
ATOM 683 C C . GLN A 1 88 ? -15.836 1.544 -1.846 1.00 88.75 88 GLN A C 1
ATOM 685 O O . GLN A 1 88 ? -15.955 0.612 -1.051 1.00 88.75 88 GLN A O 1
ATOM 690 N N . GLN A 1 89 ? -15.828 1.369 -3.169 1.00 90.56 89 GLN A N 1
ATOM 691 C CA . GLN A 1 89 ? -15.940 0.055 -3.799 1.00 90.56 89 GLN A CA 1
ATOM 692 C C . GLN A 1 89 ? -14.751 -0.839 -3.433 1.00 90.56 89 GLN A C 1
ATOM 694 O O . GLN A 1 89 ? -14.957 -1.950 -2.952 1.00 90.56 89 GLN A O 1
ATOM 699 N N . LEU A 1 90 ? -13.524 -0.319 -3.546 1.00 90.56 90 LEU A N 1
ATOM 700 C CA . LEU A 1 90 ? -12.308 -1.036 -3.162 1.00 90.56 90 LEU A CA 1
ATOM 701 C C . LEU A 1 90 ? -12.344 -1.468 -1.691 1.00 90.56 90 LEU A C 1
ATOM 703 O O . LEU A 1 90 ? -12.034 -2.612 -1.372 1.00 90.56 90 LEU A O 1
ATOM 707 N N . ALA A 1 91 ? -12.750 -0.573 -0.785 1.00 93.56 91 ALA A N 1
ATOM 708 C CA . ALA A 1 91 ? -12.865 -0.901 0.632 1.00 93.56 91 ALA A CA 1
ATOM 709 C C . ALA A 1 91 ? -13.883 -2.025 0.880 1.00 93.56 91 ALA A C 1
ATOM 711 O O . ALA A 1 91 ? -13.610 -2.934 1.663 1.00 93.56 91 ALA A O 1
ATOM 712 N N . LYS A 1 92 ? -15.038 -1.989 0.203 1.00 95.06 92 LYS A N 1
ATOM 713 C CA . LYS A 1 92 ? -16.078 -3.021 0.312 1.00 95.06 92 LYS A CA 1
ATOM 714 C C . LYS A 1 92 ? -15.591 -4.376 -0.200 1.00 95.06 92 LYS A C 1
ATOM 716 O O . LYS A 1 92 ? -15.778 -5.380 0.482 1.00 95.06 92 LYS A O 1
ATOM 721 N N . GLU A 1 93 ? -14.976 -4.402 -1.379 1.00 95.88 93 GLU A N 1
ATOM 722 C CA . GLU A 1 93 ? -14.442 -5.628 -1.976 1.00 95.88 93 GLU A CA 1
ATOM 723 C C . GLU A 1 93 ? -13.335 -6.224 -1.109 1.00 95.88 93 GLU A C 1
ATOM 725 O O . GLU A 1 93 ? -13.390 -7.408 -0.784 1.00 95.88 93 GLU A O 1
ATOM 730 N N . LEU A 1 94 ? -12.395 -5.404 -0.633 1.00 95.19 94 LEU A N 1
ATOM 731 C CA . LEU A 1 94 ? -11.324 -5.867 0.244 1.00 95.19 94 LEU A CA 1
ATOM 732 C C . LEU A 1 94 ? -11.884 -6.463 1.540 1.00 95.19 94 LEU A C 1
ATOM 734 O O . LEU A 1 94 ? -11.524 -7.581 1.900 1.00 95.19 94 LEU A O 1
ATOM 738 N N . LEU A 1 95 ? -12.815 -5.773 2.205 1.00 96.75 95 LEU A N 1
ATOM 739 C CA . LEU A 1 95 ? -13.457 -6.272 3.426 1.00 96.75 95 LEU A CA 1
ATOM 740 C C . LEU A 1 95 ? -14.195 -7.600 3.214 1.00 96.75 95 LEU A C 1
ATOM 742 O O . LEU A 1 95 ? -14.215 -8.423 4.122 1.00 96.75 95 LEU A O 1
ATOM 746 N N . SER A 1 96 ? -14.753 -7.842 2.023 1.00 96.94 96 SER A N 1
ATOM 747 C CA . SER A 1 96 ? -15.437 -9.105 1.712 1.00 96.94 96 SER A CA 1
ATOM 748 C C . SER A 1 96 ? -14.503 -10.321 1.648 1.00 96.94 96 SER A C 1
ATOM 750 O O . SER A 1 96 ? -14.962 -11.452 1.783 1.00 96.94 96 SER A O 1
ATOM 752 N N . THR A 1 97 ? -13.195 -10.095 1.479 1.00 96.94 97 THR A N 1
ATOM 753 C CA . THR A 1 97 ? -12.168 -11.153 1.460 1.00 96.94 97 THR A CA 1
ATOM 754 C C . THR A 1 97 ? -11.608 -11.485 2.845 1.00 96.94 97 THR A C 1
ATOM 756 O O . THR A 1 97 ? -10.858 -12.451 2.991 1.00 96.94 97 THR A O 1
ATOM 759 N N . LEU A 1 98 ? -11.948 -10.692 3.865 1.00 96.00 98 LEU A N 1
ATOM 760 C CA . LEU A 1 98 ? -11.399 -10.805 5.213 1.00 96.00 98 LEU A CA 1
ATOM 761 C C . LEU A 1 98 ? -12.366 -11.541 6.160 1.00 96.00 98 LEU A C 1
ATOM 763 O O . LEU A 1 98 ? -13.580 -11.522 5.955 1.00 96.00 98 LEU A O 1
ATOM 767 N N . PRO A 1 99 ? -11.861 -12.189 7.227 1.00 96.62 99 PRO A N 1
ATOM 768 C CA . PRO A 1 99 ? -12.709 -12.821 8.236 1.00 96.62 99 PRO A CA 1
ATOM 769 C C . PRO A 1 99 ? -13.596 -11.799 8.967 1.00 96.62 99 PRO A C 1
ATOM 771 O O . PRO A 1 99 ? -13.206 -10.649 9.163 1.00 96.62 99 PRO A O 1
ATOM 774 N N . ALA A 1 100 ? -14.756 -12.254 9.457 1.00 94.31 100 ALA A N 1
ATOM 775 C CA . ALA A 1 100 ? -15.820 -11.415 10.029 1.00 94.31 100 ALA A CA 1
ATOM 776 C C . ALA A 1 100 ? -15.394 -10.349 11.070 1.00 94.31 100 ALA A C 1
ATOM 778 O O . ALA A 1 100 ? -15.986 -9.269 11.067 1.00 94.31 100 ALA A O 1
ATOM 779 N N . PRO A 1 101 ? -14.391 -10.570 11.949 1.00 95.56 101 PRO A N 1
ATOM 780 C CA . PRO A 1 101 ? -13.951 -9.535 12.888 1.00 95.56 101 PRO A CA 1
ATOM 781 C C . PRO A 1 101 ? -13.316 -8.298 12.223 1.00 95.56 101 PRO A C 1
ATOM 783 O O . PRO A 1 101 ? -13.257 -7.233 12.839 1.00 95.56 101 PRO A O 1
ATOM 786 N N . LEU A 1 102 ? -12.829 -8.410 10.982 1.00 95.56 102 LEU A N 1
ATOM 787 C CA . LEU A 1 102 ? -12.141 -7.336 10.265 1.00 95.56 102 LEU A CA 1
ATOM 788 C C . LEU A 1 1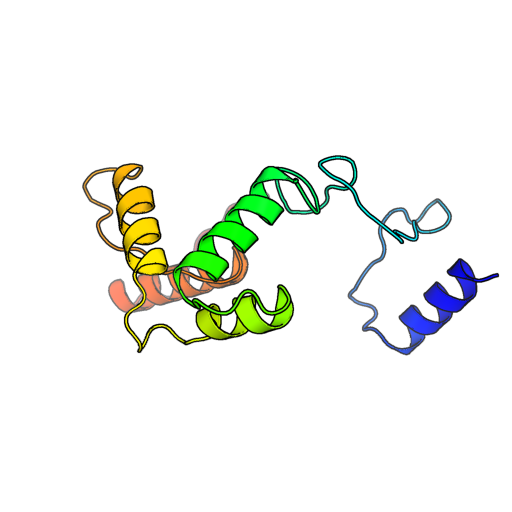02 ? -13.133 -6.538 9.411 1.00 95.56 102 LEU A C 1
ATOM 790 O O . LEU A 1 102 ? -13.458 -6.909 8.291 1.00 95.56 102 LEU A O 1
ATOM 794 N N . THR A 1 103 ? -13.611 -5.415 9.952 1.00 96.06 103 THR A N 1
ATOM 795 C CA . THR A 1 103 ? -14.723 -4.635 9.367 1.00 96.06 103 THR A CA 1
ATOM 796 C C . THR A 1 103 ? -14.335 -3.241 8.866 1.00 96.06 103 THR A C 1
ATOM 798 O O . THR A 1 103 ? -15.181 -2.511 8.342 1.00 96.06 103 THR A O 1
ATOM 801 N N . LYS A 1 104 ? -13.070 -2.834 9.037 1.00 95.44 104 LYS A N 1
ATOM 802 C CA . LYS A 1 104 ? -12.539 -1.519 8.637 1.00 95.44 104 LYS A CA 1
ATOM 803 C C . LYS A 1 104 ? -11.183 -1.673 7.951 1.00 95.44 104 LYS A C 1
ATOM 805 O O . LYS A 1 104 ? -10.413 -2.557 8.313 1.00 95.44 104 LYS A O 1
ATOM 810 N N . VAL A 1 105 ? -10.886 -0.784 7.004 1.00 95.00 105 VAL A N 1
ATOM 811 C CA . VAL A 1 105 ? -9.606 -0.738 6.280 1.00 95.00 105 VAL A CA 1
ATOM 812 C C . VAL A 1 105 ? -9.007 0.663 6.326 1.00 95.00 105 VAL A C 1
ATOM 814 O O . VAL A 1 105 ? -9.730 1.658 6.271 1.00 95.00 105 VAL A O 1
ATOM 817 N N . PHE A 1 106 ? -7.680 0.727 6.397 1.00 94.19 106 PHE A N 1
ATOM 818 C CA . PHE A 1 106 ? -6.900 1.941 6.180 1.00 94.19 106 PHE A CA 1
ATOM 819 C C . PHE A 1 106 ? -6.093 1.755 4.894 1.00 94.19 106 PHE A C 1
ATOM 821 O O . PHE A 1 106 ? -5.330 0.799 4.786 1.00 94.19 106 PHE A O 1
ATOM 828 N N . LEU A 1 107 ? -6.282 2.645 3.918 1.00 92.06 107 LEU A N 1
ATOM 829 C CA . LEU A 1 107 ? -5.543 2.621 2.654 1.00 92.06 107 LEU A CA 1
ATOM 830 C C . LEU A 1 107 ? -4.307 3.520 2.773 1.00 92.06 107 LEU A C 1
ATOM 832 O O 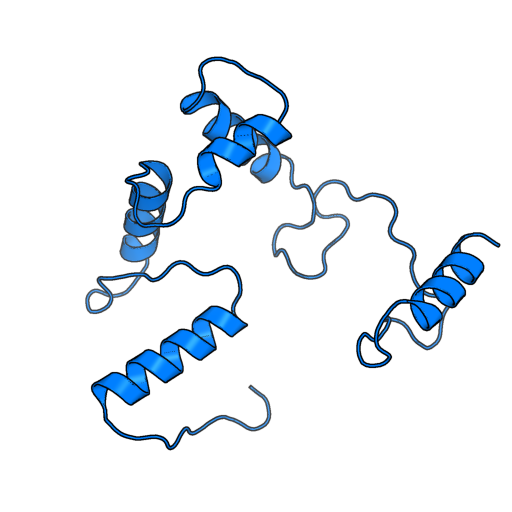. LEU A 1 107 ? -4.429 4.687 3.147 1.00 92.06 107 LEU A O 1
ATOM 836 N N . VAL A 1 108 ? -3.138 2.964 2.462 1.00 92.44 108 VAL A N 1
ATOM 837 C CA . VAL A 1 108 ? -1.819 3.617 2.521 1.00 92.44 108 VAL A CA 1
ATOM 838 C C . VAL A 1 108 ? -0.998 3.228 1.289 1.00 92.44 108 VAL A C 1
ATOM 840 O O . VAL A 1 108 ? -1.384 2.322 0.550 1.00 92.44 108 VAL A O 1
ATOM 843 N N . ASN A 1 109 ? 0.124 3.901 1.049 1.00 89.00 109 ASN A N 1
ATOM 844 C CA . ASN A 1 109 ? 0.863 3.796 -0.212 1.00 89.00 109 ASN A CA 1
ATOM 845 C C . ASN A 1 109 ? 1.953 2.719 -0.195 1.00 89.00 109 ASN A C 1
ATOM 847 O O . ASN A 1 109 ? 2.527 2.404 -1.236 1.00 89.00 109 ASN A O 1
ATOM 851 N N . SER A 1 110 ? 2.277 2.162 0.975 1.00 89.31 110 SER A N 1
ATOM 852 C CA . SER A 1 110 ? 3.287 1.110 1.096 1.00 89.31 110 SER A CA 1
ATOM 853 C C . SER A 1 110 ? 3.033 0.172 2.274 1.00 89.31 110 SER A C 1
ATOM 855 O O . SER A 1 110 ? 2.341 0.513 3.234 1.00 89.31 110 SER A O 1
ATOM 857 N N . GLY A 1 111 ? 3.664 -1.005 2.233 1.00 89.50 111 GLY A N 1
ATOM 858 C CA . GLY A 1 111 ? 3.667 -1.937 3.364 1.00 89.50 111 GLY A CA 1
ATOM 859 C C . GLY A 1 111 ? 4.334 -1.355 4.616 1.00 89.50 111 GLY A C 1
ATOM 860 O O . GLY A 1 111 ? 3.875 -1.607 5.727 1.00 89.50 111 GLY A O 1
ATOM 861 N N . SER A 1 112 ? 5.362 -0.515 4.456 1.00 93.38 112 SER A N 1
ATOM 862 C CA . SER A 1 112 ? 6.016 0.160 5.584 1.00 93.38 112 SER A CA 1
ATOM 863 C C . SER A 1 112 ? 5.073 1.132 6.294 1.00 93.38 112 SER A C 1
ATOM 865 O O . SER A 1 112 ? 4.999 1.117 7.520 1.00 93.38 112 SER A O 1
ATOM 867 N N . GLU A 1 113 ? 4.304 1.929 5.543 1.00 95.00 113 GLU A N 1
ATOM 868 C CA . GLU A 1 113 ? 3.264 2.798 6.115 1.00 95.00 113 GLU A CA 1
ATOM 869 C C . GLU A 1 113 ? 2.162 1.982 6.803 1.00 95.00 113 GLU A C 1
ATOM 871 O O . GLU A 1 113 ? 1.683 2.369 7.870 1.00 95.00 113 GLU A O 1
ATOM 876 N N . ALA A 1 114 ? 1.787 0.833 6.228 1.00 95.19 114 ALA A N 1
ATOM 877 C CA . ALA A 1 114 ? 0.794 -0.057 6.824 1.00 95.19 114 ALA A CA 1
ATOM 878 C C . ALA A 1 114 ? 1.276 -0.604 8.175 1.00 95.19 114 ALA A C 1
ATOM 880 O O . ALA A 1 114 ? 0.533 -0.566 9.157 1.00 95.19 114 ALA A O 1
ATOM 881 N N . ASN A 1 115 ? 2.533 -1.049 8.247 1.00 96.00 115 ASN A N 1
ATOM 882 C CA . ASN A 1 115 ? 3.142 -1.550 9.477 1.00 96.00 115 ASN A CA 1
ATOM 883 C C . ASN A 1 115 ? 3.310 -0.448 10.533 1.00 96.00 115 ASN A C 1
ATOM 885 O O . ASN A 1 115 ? 2.995 -0.680 11.702 1.00 96.00 115 ASN A O 1
ATOM 889 N N . ASP A 1 116 ? 3.747 0.756 10.145 1.00 96.44 116 ASP A N 1
ATOM 890 C CA . ASP A 1 116 ? 3.838 1.889 11.075 1.00 96.44 116 ASP A CA 1
ATOM 891 C C . ASP A 1 116 ? 2.462 2.238 11.659 1.00 96.44 116 ASP A C 1
ATOM 893 O O . ASP A 1 116 ? 2.294 2.329 12.881 1.00 96.44 116 ASP A O 1
ATOM 897 N N . LEU A 1 117 ? 1.437 2.340 10.805 1.00 97.19 117 LEU A N 1
ATOM 898 C CA . LEU A 1 117 ? 0.073 2.608 11.247 1.00 97.19 117 LEU A CA 1
ATOM 899 C C . LEU A 1 117 ? -0.460 1.495 12.159 1.00 97.19 117 LEU A C 1
ATOM 901 O O . LEU A 1 117 ? -1.051 1.795 13.198 1.00 97.19 117 LEU A O 1
ATOM 905 N N . ALA A 1 118 ? -0.222 0.225 11.825 1.00 96.94 118 ALA A N 1
ATOM 906 C CA . ALA A 1 118 ? -0.638 -0.908 12.647 1.00 96.94 118 ALA A CA 1
ATOM 907 C C . ALA A 1 118 ? -0.017 -0.850 14.052 1.00 96.94 118 ALA A C 1
ATOM 909 O O . ALA A 1 118 ? -0.728 -0.985 15.053 1.00 96.94 118 ALA A O 1
ATOM 910 N N . LEU A 1 119 ? 1.286 -0.564 14.150 1.00 97.25 119 LEU A N 1
ATOM 911 C CA . LEU A 1 119 ? 1.968 -0.391 15.435 1.00 97.25 119 LEU A CA 1
ATOM 912 C C . LEU A 1 119 ? 1.415 0.806 16.212 1.00 97.25 119 LEU A C 1
ATOM 914 O O . LEU A 1 119 ? 1.216 0.713 17.426 1.00 97.25 119 LEU A O 1
ATOM 918 N N . ARG A 1 120 ? 1.121 1.922 15.537 1.00 97.38 120 ARG A N 1
ATOM 919 C CA . ARG A 1 120 ? 0.504 3.099 16.167 1.00 97.38 120 ARG A CA 1
ATOM 920 C C . ARG A 1 120 ? -0.883 2.787 16.725 1.00 97.38 120 ARG A C 1
ATOM 922 O O . ARG A 1 120 ? -1.154 3.145 17.870 1.00 97.38 120 ARG A O 1
ATOM 929 N N . LEU A 1 121 ? -1.729 2.088 15.969 1.00 97.44 121 LEU A N 1
ATOM 930 C CA . LEU A 1 121 ? -3.059 1.661 16.416 1.00 97.44 121 LEU A CA 1
ATOM 931 C C . LEU A 1 121 ? -2.965 0.699 17.610 1.00 97.44 121 LEU A C 1
ATOM 933 O O . LEU A 1 121 ? -3.634 0.912 18.623 1.00 97.44 121 LEU A O 1
ATOM 937 N N . ALA A 1 122 ? -2.080 -0.301 17.544 1.00 97.56 122 ALA A N 1
ATOM 938 C CA . ALA A 1 122 ? -1.868 -1.257 18.630 1.00 97.56 122 ALA A CA 1
ATOM 939 C C . ALA A 1 122 ? -1.392 -0.573 19.921 1.00 97.56 122 ALA A C 1
ATOM 941 O O . ALA A 1 122 ? -1.907 -0.859 21.004 1.00 97.56 122 ALA A O 1
ATOM 942 N N . ARG A 1 123 ? -0.453 0.376 19.826 1.00 97.81 123 ARG A N 1
ATOM 943 C CA . ARG A 1 123 ? 0.031 1.169 20.971 1.00 97.81 123 ARG A CA 1
ATOM 944 C C . ARG A 1 123 ? -1.062 2.077 21.531 1.00 97.81 123 ARG A C 1
ATOM 946 O O . ARG A 1 123 ? -1.227 2.157 22.746 1.00 97.81 123 ARG A O 1
ATOM 953 N N . ALA A 1 124 ? -1.837 2.730 20.666 1.00 97.81 124 ALA A N 1
ATOM 954 C CA . ALA A 1 124 ? -2.927 3.610 21.080 1.00 97.81 124 ALA A CA 1
ATOM 955 C C . ALA A 1 124 ? -4.034 2.850 21.829 1.00 97.81 124 ALA A C 1
ATOM 957 O O . ALA A 1 124 ? -4.547 3.369 22.825 1.00 97.81 124 ALA A O 1
ATOM 958 N N . TYR A 1 125 ? -4.354 1.632 21.380 1.00 97.75 125 TYR A N 1
ATOM 959 C CA . TYR A 1 125 ? -5.355 0.757 21.989 1.00 97.75 125 TYR A CA 1
ATOM 960 C C . TYR A 1 125 ? -4.854 0.102 23.283 1.00 97.75 125 TYR A C 1
ATOM 962 O O . TYR A 1 125 ? -5.504 0.195 24.318 1.00 97.75 125 TYR A O 1
ATOM 970 N N . THR A 1 126 ? -3.672 -0.522 23.254 1.00 97.81 126 THR A N 1
ATOM 971 C CA . THR A 1 126 ? -3.156 -1.313 24.390 1.00 97.81 126 THR A CA 1
ATOM 972 C C . THR A 1 126 ? -2.418 -0.488 25.445 1.00 97.81 126 THR A C 1
ATOM 974 O O . THR A 1 126 ? -2.162 -0.998 26.534 1.00 97.81 126 THR A O 1
ATOM 977 N N . LYS A 1 127 ? -2.016 0.751 25.121 1.00 97.56 127 LYS A N 1
ATOM 978 C CA . LYS A 1 127 ? -1.105 1.608 25.910 1.00 97.56 127 LYS A CA 1
ATOM 979 C C . LYS A 1 127 ? 0.279 1.002 26.175 1.00 97.56 127 LYS A C 1
ATOM 981 O O . LYS A 1 127 ? 1.033 1.516 26.996 1.00 97.56 127 LYS A O 1
ATOM 986 N N . LYS A 1 128 ? 0.647 -0.067 25.466 1.00 97.19 128 LYS A N 1
ATOM 987 C CA . LYS A 1 128 ? 1.956 -0.725 25.568 1.00 97.19 128 LYS A CA 1
ATOM 988 C C . LYS A 1 128 ? 2.850 -0.291 24.415 1.00 97.19 128 LYS A C 1
ATOM 990 O O . LYS A 1 128 ? 2.374 -0.124 23.301 1.00 97.19 128 LYS A O 1
ATOM 995 N N . THR A 1 129 ? 4.148 -0.149 24.672 1.00 96.31 129 THR A N 1
ATOM 996 C CA . THR A 1 129 ? 5.141 0.287 23.671 1.00 96.31 129 THR A CA 1
ATOM 997 C C . THR A 1 129 ? 6.013 -0.844 23.131 1.00 96.31 129 THR A C 1
ATOM 999 O O . THR A 1 129 ? 6.555 -0.717 22.034 1.00 96.31 129 THR A O 1
ATOM 1002 N N . LYS A 1 130 ? 6.137 -1.948 23.878 1.00 96.81 130 LYS A N 1
ATOM 1003 C CA . LYS A 1 130 ? 6.962 -3.104 23.502 1.00 96.81 130 LYS A CA 1
ATOM 1004 C C . LYS A 1 130 ? 6.352 -3.852 22.312 1.00 96.81 130 LYS A C 1
ATOM 1006 O O . LYS A 1 130 ? 5.135 -3.994 22.215 1.00 96.81 130 LYS A O 1
ATOM 1011 N N . THR A 1 131 ? 7.211 -4.355 21.433 1.00 95.12 131 THR A N 1
ATOM 1012 C CA . THR A 1 131 ? 6.847 -5.114 20.230 1.00 95.12 131 THR A CA 1
ATOM 1013 C C . THR A 1 131 ? 7.766 -6.326 20.132 1.00 95.12 131 THR A C 1
ATOM 1015 O O . THR A 1 131 ? 8.934 -6.236 20.503 1.00 95.12 131 THR A O 1
ATOM 1018 N N . ILE A 1 132 ? 7.230 -7.453 19.673 1.00 95.06 132 ILE A N 1
ATOM 1019 C CA . ILE A 1 132 ? 7.983 -8.685 19.429 1.00 95.06 132 ILE A CA 1
ATOM 1020 C C . ILE A 1 132 ? 8.004 -8.897 17.917 1.00 95.06 132 ILE A C 1
ATOM 1022 O O . ILE A 1 132 ? 6.967 -8.765 17.269 1.00 95.06 132 ILE A O 1
ATOM 1026 N N . ALA A 1 133 ? 9.176 -9.204 17.372 1.00 93.94 133 ALA A N 1
ATOM 1027 C CA . ALA A 1 133 ? 9.379 -9.525 15.966 1.00 93.94 133 ALA A CA 1
ATOM 1028 C C . ALA A 1 133 ? 10.291 -10.752 15.852 1.00 93.94 133 ALA A C 1
ATOM 1030 O O . ALA A 1 133 ? 11.016 -11.082 16.792 1.00 93.94 133 ALA A O 1
ATOM 1031 N N . VAL A 1 134 ? 10.238 -11.427 14.706 1.00 94.75 134 VAL A N 1
ATOM 1032 C CA . VAL A 1 134 ? 11.108 -12.566 14.394 1.00 94.75 134 VAL A CA 1
ATOM 1033 C C . VAL A 1 134 ? 12.365 -12.041 13.698 1.00 94.75 134 VAL A C 1
ATOM 1035 O O . VAL A 1 134 ? 12.269 -11.174 12.837 1.00 94.75 134 VAL A O 1
ATOM 1038 N N . GLU A 1 135 ? 13.538 -12.571 14.050 1.00 87.62 135 GLU A N 1
ATOM 1039 C CA . GLU A 1 135 ? 14.851 -12.103 13.563 1.00 87.62 135 GLU A CA 1
ATOM 1040 C C . GLU A 1 135 ? 15.025 -12.190 12.030 1.00 87.62 135 GLU A C 1
ATOM 1042 O O . GLU A 1 135 ? 15.878 -11.515 11.462 1.00 87.62 135 GLU A O 1
ATOM 1047 N N . ARG A 1 136 ? 14.211 -13.002 11.342 1.00 81.44 136 ARG A N 1
ATOM 1048 C CA . ARG A 1 136 ? 14.262 -13.213 9.883 1.00 81.44 136 ARG A CA 1
ATOM 1049 C C . ARG A 1 136 ? 12.875 -13.214 9.223 1.00 81.44 136 ARG A C 1
ATOM 1051 O O . ARG A 1 136 ? 12.620 -14.038 8.348 1.00 81.44 136 ARG A O 1
ATOM 1058 N N . GLY A 1 137 ? 11.972 -12.367 9.720 1.00 53.78 137 GLY A N 1
ATOM 1059 C CA . GLY A 1 137 ? 10.653 -12.135 9.115 1.00 53.78 137 GLY A CA 1
ATOM 1060 C C . GLY A 1 137 ? 10.702 -11.255 7.874 1.00 53.78 137 GLY A C 1
ATOM 1061 O O . GLY A 1 137 ? 11.668 -10.470 7.747 1.00 53.78 137 GLY A O 1
#

InterPro domains:
  IPR005814 Aminotransferase class-III [PF00202] (43-135)
  IPR015421 Pyridoxal phosphate-dependent transferase, major domain [G3DSA:3.40.640.10] (48-136)
  IPR015424 Pyridoxal phosphate-dependent transferase [SSF53383] (20-136)

Organism: Perkinsus olseni (NCBI:txid32597)

Foldseek 3Di:
DVLVVVVVVCVVPDDPVPDFPDPPDRGDDDDDDDWQPDDDPDPRHDHHVVVVVVLLVVLCVVDVDPDDSVVSVVVVVDDPVDDDVVVVVVQVVVCVVDPPVDNGDDDDDDPVVVVVVVLVVCCVVVVDNDDDDDPVD

Radius of gyration: 20.68 Å; chains: 1; bounding box: 47×28×48 Å

pLDDT: mean 81.8, std 13.98, range [49.81, 97.81]

Secondary structure (DSSP, 8-state):
-HHHHHHHHHHHHS-TTS--S-TTSPPP------GGGS-SS-TT-TT-HHHHHHHHHHHHTT-SS---HHHHHHHTT--TTS--HHHHHHHHHHHHTS-TT-------SSHHHHHHHHHHHHHHHH--------TT-